Protein AF-A9LRZ0-F1 (afdb_monomer_lite)

pLDDT: mean 96.71, std 2.7, range [82.31, 98.75]

Sequence (91 aa):
ARLGRVTRKHDDIDLTFPGERRGELEAMVEMLGGRVTEELDYGFLAEIGDELLDCEPAWWADEAYEIAEAPQGSCPEAAEGVIAGRPVRCN

Radius of gyration: 13.7 Å; chains: 1; bounding box: 33×30×33 Å

Organism: Stenotrophomonas maltophilia (NCBI:txid40324)

InterPro domains:
  IPR019646 Aminoglycoside-2''-adenylyltransferase [PF10706] (1-90)

Foldseek 3Di:
DLVQDDDDDDQAAEEEDAPVCVVVVQVVCVVLVKHWDADDPFATWIDRPNHIYTYGYFYDPPPDTHRPPDPPPQWPPDQNYDDPNDGHTHD

Structure (mmCIF, N/CA/C/O backbone):
data_AF-A9LRZ0-F1
#
_entry.id   AF-A9LRZ0-F1
#
loop_
_atom_site.group_PDB
_atom_site.id
_atom_site.type_symbol
_atom_site.label_atom_id
_atom_site.label_alt_id
_atom_site.label_comp_id
_atom_site.label_asym_id
_atom_site.label_entity_id
_atom_site.label_seq_id
_atom_site.pdbx_PDB_ins_code
_atom_site.Cartn_x
_atom_site.Cartn_y
_atom_site.Cartn_z
_atom_site.occupancy
_atom_site.B_iso_or_equiv
_atom_site.auth_seq_id
_atom_site.auth_comp_id
_atom_site.auth_asym_id
_atom_site.auth_atom_id
_atom_site.pdbx_PDB_model_num
ATOM 1 N N . ALA A 1 1 ? -7.898 -9.642 3.595 1.00 82.31 1 ALA A N 1
ATOM 2 C CA . ALA A 1 1 ? -8.984 -9.355 2.626 1.00 82.31 1 ALA A CA 1
ATOM 3 C C . ALA A 1 1 ? -9.423 -10.563 1.779 1.00 82.31 1 ALA A C 1
ATOM 5 O O . ALA A 1 1 ? -10.626 -10.741 1.611 1.00 82.31 1 ALA A O 1
ATOM 6 N N . ARG A 1 2 ? -8.512 -11.424 1.285 1.00 90.69 2 ARG A N 1
ATOM 7 C CA . ARG A 1 2 ? -8.851 -12.606 0.450 1.00 90.69 2 ARG A CA 1
ATOM 8 C C . ARG A 1 2 ? -9.922 -13.546 1.032 1.00 90.69 2 ARG A C 1
ATOM 10 O O . ARG A 1 2 ? -10.762 -14.054 0.305 1.00 90.69 2 ARG A O 1
ATOM 17 N N . LEU A 1 3 ? -9.957 -13.731 2.356 1.00 90.25 3 LEU A N 1
ATOM 18 C CA . LEU A 1 3 ? -10.971 -14.571 3.018 1.00 90.25 3 LEU A CA 1
ATOM 19 C C . LEU A 1 3 ? -12.394 -13.976 3.018 1.00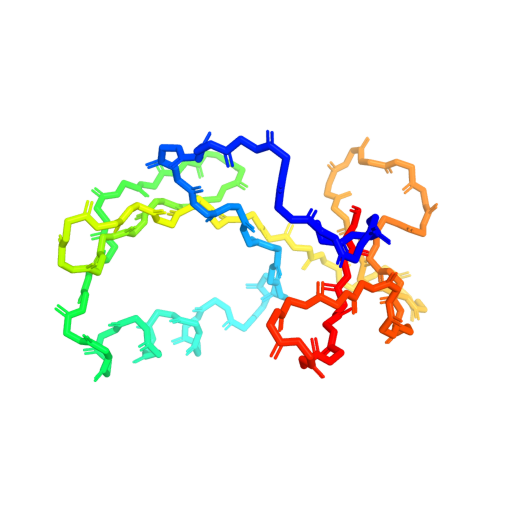 90.25 3 LEU A C 1
ATOM 21 O O . LEU A 1 3 ? -13.317 -14.634 3.495 1.00 90.25 3 LEU A O 1
ATOM 25 N N . GLY A 1 4 ? -12.579 -12.725 2.580 1.00 91.56 4 GLY A N 1
ATOM 26 C CA . GLY A 1 4 ? -13.884 -12.052 2.557 1.00 91.56 4 GLY A CA 1
ATOM 27 C C . GLY A 1 4 ? -14.493 -11.775 3.938 1.00 91.56 4 GLY A C 1
ATOM 28 O O . GLY A 1 4 ? -15.670 -11.439 4.040 1.00 91.56 4 GLY A O 1
ATOM 29 N N . ARG A 1 5 ? -13.712 -11.925 5.015 1.00 94.50 5 ARG A N 1
ATOM 30 C CA . ARG A 1 5 ? -14.116 -11.639 6.399 1.00 94.50 5 ARG A CA 1
ATOM 31 C C . ARG A 1 5 ? -12.946 -11.088 7.209 1.00 94.50 5 ARG A C 1
ATOM 33 O O . ARG A 1 5 ? -11.805 -11.496 6.995 1.00 94.50 5 ARG A O 1
ATOM 40 N N . VAL A 1 6 ? -13.244 -10.206 8.160 1.00 96.19 6 VAL A N 1
ATOM 41 C CA . VAL A 1 6 ? -12.278 -9.710 9.151 1.00 96.19 6 VAL A CA 1
ATOM 42 C C . VAL A 1 6 ? -12.157 -10.748 10.266 1.00 96.19 6 VAL A C 1
ATOM 44 O O . VAL A 1 6 ? -13.163 -11.145 10.849 1.00 96.19 6 VAL A O 1
ATOM 47 N N . THR A 1 7 ? -10.943 -11.232 10.529 1.00 96.81 7 THR A N 1
ATOM 48 C CA . THR A 1 7 ? -10.690 -12.310 11.505 1.00 96.81 7 THR A CA 1
ATOM 49 C C . THR A 1 7 ? -10.140 -11.810 12.837 1.00 96.81 7 THR A C 1
ATOM 51 O O . THR A 1 7 ? -10.244 -12.522 13.832 1.00 96.81 7 THR A O 1
ATOM 54 N N . ARG A 1 8 ? -9.558 -10.608 12.868 1.00 97.25 8 ARG A N 1
ATOM 55 C CA . ARG A 1 8 ? -8.979 -9.973 14.057 1.00 97.25 8 ARG A CA 1
ATOM 56 C C . ARG A 1 8 ? -8.899 -8.458 13.878 1.00 97.25 8 ARG A C 1
ATOM 58 O O . ARG A 1 8 ? -9.129 -7.956 12.780 1.00 97.25 8 ARG A O 1
ATOM 65 N N . LYS A 1 9 ? -8.539 -7.752 14.951 1.00 97.69 9 LYS A N 1
ATOM 66 C CA . LYS A 1 9 ? -8.056 -6.372 14.860 1.00 97.69 9 LYS A CA 1
ATOM 67 C C . LYS A 1 9 ? -6.639 -6.369 14.261 1.00 97.69 9 LYS A C 1
ATOM 69 O O . LYS A 1 9 ? -5.868 -7.304 14.504 1.00 97.69 9 LYS A O 1
ATOM 74 N N . HIS A 1 10 ? -6.344 -5.354 13.464 1.00 97.38 10 HIS A N 1
ATOM 75 C CA . HIS A 1 10 ? -5.019 -5.043 12.936 1.00 97.38 10 HIS A CA 1
ATOM 76 C C . HIS A 1 10 ? -4.583 -3.702 13.533 1.00 97.38 10 HIS A C 1
ATOM 78 O O . HIS A 1 10 ? -5.454 -2.880 13.833 1.00 97.38 10 HIS A O 1
ATOM 84 N N . ASP A 1 11 ? -3.288 -3.550 13.797 1.00 96.75 11 ASP A N 1
ATOM 85 C CA . ASP A 1 11 ? -2.734 -2.331 14.400 1.00 96.75 11 ASP A CA 1
ATOM 86 C C . ASP A 1 11 ? -2.391 -1.282 13.325 1.00 96.75 11 ASP A C 1
ATOM 88 O O . ASP A 1 11 ? -2.327 -0.093 13.621 1.00 96.75 11 ASP A O 1
ATOM 92 N N . ASP A 1 12 ? -2.255 -1.734 12.080 1.00 97.50 12 ASP A N 1
ATOM 93 C CA . ASP A 1 12 ? -1.885 -1.001 10.877 1.00 97.50 12 ASP A CA 1
ATOM 94 C C . ASP A 1 12 ? -2.628 -1.541 9.637 1.00 97.50 12 ASP A C 1
ATOM 96 O O . ASP A 1 12 ? -3.353 -2.549 9.678 1.00 97.50 12 ASP A O 1
ATOM 100 N N . ILE A 1 13 ? -2.480 -0.821 8.523 1.00 98.19 13 ILE A N 1
ATOM 101 C CA . ILE A 1 13 ? -2.965 -1.206 7.198 1.00 98.19 13 ILE A CA 1
ATOM 102 C C . ILE A 1 13 ? -1.776 -1.267 6.237 1.00 98.19 13 ILE A C 1
ATOM 104 O O . ILE A 1 13 ? -1.287 -0.231 5.788 1.00 98.19 13 ILE A O 1
ATOM 108 N N . ASP A 1 14 ? -1.381 -2.482 5.866 1.00 97.94 14 ASP A N 1
ATOM 109 C CA . ASP A 1 14 ? -0.380 -2.715 4.825 1.00 97.94 14 ASP A CA 1
ATOM 110 C C . ASP A 1 14 ? -0.960 -2.425 3.431 1.00 97.94 14 ASP A C 1
ATOM 112 O O . ASP A 1 14 ? -2.014 -2.955 3.046 1.00 97.94 14 ASP A O 1
ATOM 116 N N . LEU A 1 15 ? -0.268 -1.598 2.652 1.00 98.31 15 LEU A N 1
ATOM 117 C CA . LEU A 1 15 ? -0.622 -1.236 1.286 1.00 98.31 15 LEU A CA 1
ATOM 118 C C . LEU A 1 15 ? 0.580 -1.403 0.364 1.00 98.31 15 LEU A C 1
ATOM 120 O O . LEU A 1 15 ? 1.630 -0.806 0.566 1.00 98.31 15 LEU A O 1
ATOM 124 N N . THR A 1 16 ? 0.382 -2.121 -0.736 1.00 98.44 16 THR A N 1
ATOM 125 C CA . THR A 1 16 ? 1.346 -2.127 -1.837 1.00 98.44 16 THR A CA 1
ATOM 126 C C . THR A 1 16 ? 0.921 -1.140 -2.918 1.00 98.44 16 THR A C 1
ATOM 128 O O . THR A 1 16 ? -0.244 -1.127 -3.333 1.00 98.44 16 THR A O 1
ATOM 131 N N . PHE A 1 17 ? 1.853 -0.320 -3.401 1.00 98.50 17 PHE A N 1
ATOM 132 C CA . PHE A 1 17 ? 1.585 0.722 -4.396 1.00 98.50 17 PHE A CA 1
ATOM 133 C C . PHE A 1 17 ? 2.630 0.740 -5.525 1.00 98.50 17 PHE A C 1
ATOM 135 O O . PHE A 1 17 ? 3.753 0.304 -5.310 1.00 98.50 17 PHE A O 1
ATOM 142 N N . PRO A 1 18 ? 2.313 1.253 -6.729 1.00 98.44 18 PRO A N 1
ATOM 143 C CA . PRO A 1 18 ? 3.310 1.432 -7.788 1.00 98.44 18 PRO A CA 1
ATOM 144 C C . PRO A 1 18 ? 4.401 2.432 -7.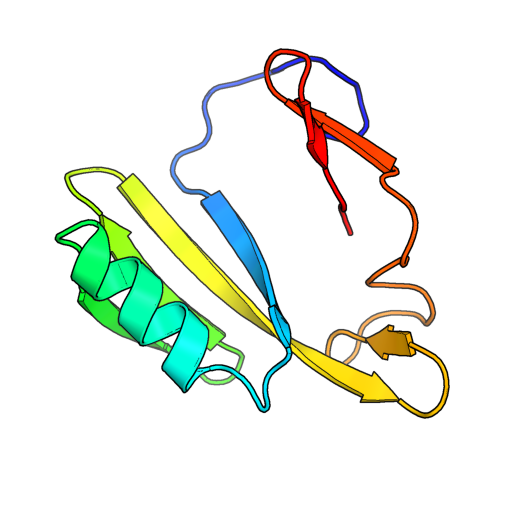379 1.00 98.44 18 PRO A C 1
ATOM 146 O O . PRO A 1 18 ? 4.104 3.611 -7.159 1.00 98.44 18 PRO A O 1
ATOM 149 N N . GLY A 1 19 ? 5.652 1.980 -7.276 1.00 98.19 19 GLY A N 1
ATOM 150 C CA . GLY A 1 19 ? 6.766 2.765 -6.733 1.00 98.19 19 GLY A CA 1
ATOM 151 C C . GLY A 1 19 ? 6.999 4.086 -7.470 1.00 98.19 19 GLY A C 1
ATOM 152 O O . GLY A 1 19 ? 7.232 5.124 -6.849 1.00 98.19 19 GLY A O 1
ATOM 153 N N . GLU A 1 20 ? 6.833 4.097 -8.792 1.00 98.38 20 GLU A N 1
ATOM 154 C CA . GLU A 1 20 ? 6.964 5.295 -9.624 1.00 98.38 20 GLU A CA 1
ATOM 155 C C . GLU A 1 20 ? 5.840 6.325 -9.418 1.00 98.38 20 GLU A C 1
ATOM 157 O O . GLU A 1 20 ? 5.979 7.480 -9.822 1.00 98.38 20 GLU A O 1
ATOM 162 N N . ARG A 1 21 ? 4.742 5.935 -8.758 1.00 98.50 21 ARG A N 1
ATOM 163 C CA . ARG A 1 21 ? 3.582 6.790 -8.447 1.00 98.50 21 ARG A CA 1
ATOM 164 C C . ARG A 1 21 ? 3.496 7.161 -6.971 1.00 98.50 21 ARG A C 1
ATOM 166 O O . ARG A 1 21 ? 2.448 7.615 -6.513 1.00 98.50 21 ARG A O 1
ATOM 173 N N . ARG A 1 22 ? 4.597 7.025 -6.230 1.00 98.44 22 ARG A N 1
ATOM 174 C CA . ARG A 1 22 ? 4.690 7.385 -4.810 1.00 98.44 22 ARG A CA 1
ATOM 175 C C . ARG A 1 22 ? 4.080 8.755 -4.490 1.00 98.44 22 ARG A C 1
ATOM 177 O O . ARG A 1 22 ? 3.233 8.849 -3.610 1.00 98.44 22 ARG A O 1
ATOM 184 N N . GLY A 1 23 ? 4.437 9.792 -5.250 1.00 98.44 23 GLY A N 1
ATOM 185 C CA . GLY A 1 23 ? 3.927 11.149 -5.018 1.00 98.44 23 GLY A CA 1
ATOM 186 C C . GLY A 1 23 ? 2.403 11.278 -5.157 1.00 98.44 23 GLY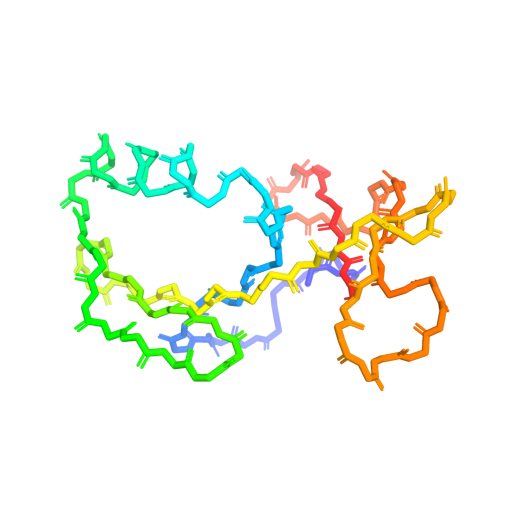 A C 1
ATOM 187 O O . GLY A 1 23 ? 1.796 12.129 -4.516 1.00 98.44 23 GLY A O 1
ATOM 188 N N . GLU A 1 24 ? 1.755 10.417 -5.949 1.00 98.75 24 GLU A N 1
ATOM 189 C CA . GLU A 1 24 ? 0.291 10.390 -6.032 1.00 98.75 24 GLU A CA 1
ATOM 190 C C . GLU A 1 24 ? -0.337 9.782 -4.775 1.00 98.75 24 GLU A C 1
ATOM 192 O O . GLU A 1 24 ? -1.376 10.260 -4.324 1.00 98.75 24 GLU A O 1
ATOM 197 N N . LEU A 1 25 ? 0.288 8.749 -4.199 1.00 98.62 25 LEU A N 1
ATOM 198 C CA . LEU A 1 25 ? -0.164 8.156 -2.942 1.00 98.62 25 LEU A CA 1
ATOM 199 C C . LEU A 1 25 ? 0.037 9.127 -1.772 1.00 98.62 25 LEU A C 1
ATOM 201 O O . LEU A 1 25 ? -0.886 9.313 -0.984 1.00 98.62 25 LEU A O 1
ATOM 205 N N . GLU A 1 26 ? 1.187 9.800 -1.698 1.00 98.69 26 GLU A N 1
ATOM 206 C CA . GLU A 1 26 ? 1.446 10.848 -0.700 1.00 98.69 26 GLU A CA 1
ATOM 207 C C . GLU A 1 26 ? 0.402 11.970 -0.785 1.00 98.69 26 GLU A C 1
ATOM 209 O O . GLU A 1 26 ? -0.187 12.342 0.228 1.00 98.69 26 GLU A O 1
ATOM 214 N N . ALA A 1 27 ? 0.072 12.433 -1.995 1.00 98.62 27 ALA A N 1
ATOM 215 C CA . ALA A 1 27 ? -0.988 13.420 -2.186 1.00 98.62 27 ALA A CA 1
ATOM 216 C C . ALA A 1 27 ? -2.361 12.914 -1.699 1.00 98.62 27 ALA A C 1
ATOM 218 O O . ALA A 1 27 ? -3.132 13.683 -1.127 1.00 98.62 27 ALA A O 1
ATOM 219 N N . MET A 1 28 ? -2.687 11.626 -1.879 1.00 98.62 28 MET A N 1
ATOM 220 C CA . MET A 1 28 ? -3.919 11.045 -1.324 1.00 98.62 28 MET A CA 1
ATOM 221 C C . MET A 1 28 ? -3.901 11.007 0.208 1.00 98.62 28 MET A C 1
ATOM 223 O O . MET A 1 28 ? -4.923 11.307 0.826 1.00 98.62 28 MET A O 1
ATOM 227 N N . VAL A 1 29 ? -2.761 10.670 0.818 1.00 98.62 29 VAL A N 1
ATOM 228 C CA . VAL A 1 29 ? -2.577 10.710 2.277 1.00 98.62 29 VAL A CA 1
ATOM 229 C C . VAL A 1 29 ? -2.805 12.131 2.799 1.00 98.62 29 VAL A C 1
ATOM 231 O O . VAL A 1 29 ? -3.612 12.321 3.711 1.00 98.62 29 VAL A O 1
ATOM 234 N N . GLU A 1 30 ? -2.185 13.140 2.183 1.00 98.44 30 GLU A N 1
ATOM 235 C CA . GLU A 1 30 ? -2.377 14.552 2.540 1.00 98.44 30 GLU A CA 1
ATOM 236 C C . GLU A 1 30 ? -3.836 14.999 2.371 1.00 98.44 30 GLU A C 1
ATOM 238 O O . GLU A 1 30 ? -4.399 15.656 3.249 1.00 98.44 30 GLU A O 1
ATOM 243 N N . MET A 1 31 ? -4.488 14.610 1.270 1.00 98.44 31 MET A N 1
ATOM 244 C CA . MET A 1 31 ? -5.903 14.913 1.020 1.00 98.44 31 MET A CA 1
ATOM 245 C C . MET A 1 31 ? -6.837 14.327 2.085 1.00 98.44 31 MET A C 1
ATOM 247 O O . MET A 1 31 ? -7.891 14.904 2.361 1.00 98.44 31 MET A O 1
ATOM 251 N N . LEU A 1 32 ? -6.466 13.194 2.681 1.00 98.44 32 LEU A N 1
ATOM 252 C CA . LEU A 1 32 ? -7.191 12.563 3.784 1.00 98.44 32 LEU A CA 1
ATOM 253 C C . LEU A 1 32 ? -6.839 13.169 5.155 1.00 98.44 32 LEU A C 1
ATOM 255 O O . LEU A 1 32 ? -7.383 12.735 6.169 1.00 98.44 32 LEU A O 1
ATOM 259 N N . GLY A 1 33 ? -5.978 14.192 5.194 1.00 98.44 33 GLY A N 1
ATOM 260 C CA . GLY A 1 33 ? -5.533 14.860 6.417 1.00 98.44 33 GLY A CA 1
ATOM 261 C C . GLY A 1 33 ? -4.416 14.122 7.153 1.00 98.44 33 GLY A C 1
ATOM 262 O O . GLY A 1 33 ? -4.174 14.407 8.325 1.00 98.44 33 GLY A O 1
ATOM 263 N N . GLY A 1 34 ? -3.769 13.166 6.487 1.00 98.31 34 GLY A N 1
ATOM 264 C CA . GLY A 1 34 ? -2.622 12.442 7.007 1.00 98.31 34 GLY A CA 1
ATOM 265 C C . GLY A 1 34 ? -1.283 13.070 6.648 1.00 98.31 34 GLY A C 1
ATOM 266 O O . GLY A 1 34 ? -1.202 14.159 6.078 1.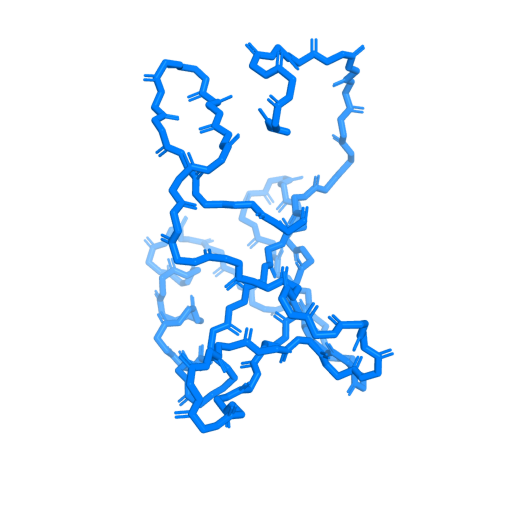00 98.31 34 GLY A O 1
ATOM 267 N N . ARG A 1 35 ? -0.215 12.349 6.983 1.00 98.50 35 ARG A N 1
ATOM 268 C CA . ARG A 1 35 ? 1.171 12.698 6.648 1.00 98.50 35 ARG A CA 1
ATOM 269 C C . ARG A 1 35 ? 2.043 11.447 6.603 1.00 98.50 35 ARG A C 1
ATOM 271 O O . ARG A 1 35 ? 1.789 10.501 7.344 1.00 98.50 35 ARG A O 1
ATOM 278 N N . VAL A 1 36 ? 3.104 11.486 5.807 1.00 98.38 36 VAL A N 1
ATOM 279 C CA . VAL A 1 36 ? 4.211 10.525 5.914 1.00 98.38 36 VAL A CA 1
ATOM 280 C C . VAL A 1 36 ? 4.992 10.820 7.196 1.00 98.38 36 VAL A C 1
ATOM 282 O O . VAL A 1 36 ? 5.260 11.985 7.506 1.00 98.38 36 VAL A O 1
ATOM 285 N N . THR A 1 37 ? 5.310 9.784 7.966 1.00 97.75 37 THR A N 1
ATOM 286 C CA . THR A 1 37 ? 5.971 9.900 9.274 1.00 97.75 37 THR A CA 1
ATOM 287 C C . THR A 1 37 ? 7.368 9.305 9.297 1.00 97.75 37 THR A C 1
ATOM 289 O O . THR A 1 37 ? 8.230 9.848 9.989 1.00 97.75 37 THR A O 1
ATOM 292 N N . GLU A 1 38 ? 7.612 8.241 8.535 1.00 97.94 38 GLU A N 1
ATOM 293 C CA . GLU A 1 38 ? 8.896 7.544 8.510 1.00 97.94 38 GLU A CA 1
ATOM 294 C C . GLU A 1 38 ? 9.218 7.024 7.107 1.00 97.94 38 GLU A C 1
ATOM 296 O O . GLU A 1 38 ? 8.339 6.541 6.398 1.00 97.94 38 GLU A O 1
ATOM 301 N N . GLU A 1 39 ? 10.492 7.115 6.725 1.00 97.69 39 GLU A N 1
ATOM 302 C CA . GLU A 1 39 ? 11.028 6.507 5.506 1.00 97.69 39 GLU A CA 1
ATOM 303 C C . GLU A 1 39 ? 11.802 5.245 5.845 1.00 97.69 39 GLU A C 1
ATOM 305 O O . GLU A 1 39 ? 12.637 5.252 6.752 1.00 97.69 39 GLU A O 1
ATOM 310 N N . LEU A 1 40 ? 11.566 4.193 5.069 1.00 95.75 40 LEU A N 1
ATOM 311 C CA . LEU A 1 40 ? 12.195 2.891 5.225 1.00 95.75 40 LEU A CA 1
ATOM 312 C C . LEU A 1 40 ? 12.929 2.514 3.935 1.00 95.75 40 LEU A C 1
ATOM 314 O O . LEU A 1 40 ? 12.623 3.005 2.849 1.00 95.75 40 LEU A O 1
ATOM 318 N N . ASP A 1 41 ? 13.877 1.582 4.032 1.00 93.62 41 ASP A N 1
ATOM 319 C CA . ASP A 1 41 ? 14.598 1.083 2.851 1.00 93.62 41 ASP A CA 1
ATOM 320 C C . ASP A 1 41 ? 13.661 0.386 1.844 1.00 93.62 41 ASP A C 1
ATOM 322 O O . ASP A 1 41 ? 13.942 0.347 0.646 1.00 93.62 41 ASP A O 1
ATOM 326 N N . TYR A 1 42 ? 12.539 -0.150 2.330 1.00 92.38 42 TYR A N 1
ATOM 327 C CA . TYR A 1 42 ? 11.552 -0.908 1.562 1.00 92.38 42 TYR A CA 1
ATOM 328 C C . TYR A 1 42 ? 10.198 -0.197 1.441 1.00 92.38 42 TYR A C 1
ATOM 330 O O . TYR A 1 42 ? 9.237 -0.814 1.004 1.00 92.38 42 TYR A O 1
ATOM 338 N N . GLY A 1 43 ? 10.076 1.080 1.814 1.00 97.31 43 GLY A N 1
ATOM 339 C CA . GLY A 1 43 ? 8.770 1.738 1.822 1.00 97.31 43 GLY A CA 1
ATOM 340 C C . GLY A 1 43 ? 8.709 2.995 2.669 1.00 97.31 43 GLY A C 1
ATOM 341 O O . GLY A 1 43 ? 9.722 3.643 2.917 1.00 97.31 43 GLY A O 1
ATOM 342 N N . PHE A 1 44 ? 7.506 3.350 3.100 1.00 98.56 44 PHE A N 1
ATOM 343 C CA . PHE A 1 44 ? 7.293 4.455 4.026 1.00 98.56 44 PHE A CA 1
ATOM 344 C C . PHE A 1 44 ? 6.092 4.185 4.929 1.00 98.56 44 PHE A C 1
ATOM 346 O O . PHE A 1 44 ? 5.152 3.490 4.543 1.00 98.56 44 PHE A O 1
ATOM 353 N N . LEU A 1 45 ? 6.105 4.794 6.111 1.00 98.69 45 LEU A N 1
ATOM 354 C CA . LEU A 1 45 ? 4.967 4.805 7.019 1.00 98.69 45 LEU A CA 1
ATOM 355 C C . LEU A 1 45 ? 4.235 6.141 6.928 1.00 98.69 45 LEU A C 1
ATOM 357 O O . LEU A 1 45 ? 4.853 7.207 6.837 1.00 98.69 45 LEU A O 1
ATOM 361 N N . ALA A 1 46 ? 2.910 6.095 6.980 1.00 98.75 46 ALA A N 1
ATOM 362 C CA . ALA A 1 46 ? 2.067 7.281 7.035 1.00 98.75 46 ALA A CA 1
ATOM 363 C C . ALA A 1 46 ? 0.973 7.144 8.093 1.00 98.75 46 ALA A C 1
ATOM 365 O O . ALA A 1 46 ? 0.458 6.063 8.338 1.00 98.75 46 ALA A O 1
ATOM 366 N N . GLU A 1 47 ? 0.577 8.261 8.692 1.00 98.56 47 GLU A N 1
ATOM 367 C CA . GLU A 1 47 ? -0.514 8.322 9.666 1.00 98.56 47 GLU A CA 1
ATOM 368 C C . GLU A 1 47 ? -1.706 9.072 9.069 1.00 98.56 47 GLU A C 1
ATOM 370 O O . GLU A 1 47 ? -1.539 10.163 8.514 1.00 98.56 47 GLU A O 1
ATOM 375 N N . ILE A 1 48 ? -2.915 8.527 9.229 1.00 98.38 48 ILE A N 1
ATOM 376 C CA . ILE A 1 48 ? -4.182 9.220 8.959 1.00 98.38 48 ILE A CA 1
ATOM 377 C C . ILE A 1 48 ? -5.052 9.128 10.216 1.00 98.38 48 ILE A C 1
ATOM 379 O O . ILE A 1 48 ? -5.659 8.097 10.502 1.00 98.38 48 ILE A O 1
ATOM 383 N N . GLY A 1 49 ? -5.139 10.224 10.974 1.00 97.19 49 GLY A N 1
ATOM 384 C CA . GLY A 1 49 ? -5.763 10.194 12.298 1.00 97.19 49 GLY A CA 1
ATOM 385 C C . GLY A 1 49 ? -4.951 9.321 13.258 1.00 97.19 49 GLY A C 1
ATOM 386 O O . GLY A 1 49 ? -3.763 9.569 13.430 1.00 97.19 49 GLY A O 1
ATOM 387 N N . ASP A 1 50 ? -5.595 8.316 13.854 1.00 97.19 50 ASP A N 1
ATOM 388 C CA . ASP A 1 50 ? -4.957 7.348 14.762 1.00 97.19 50 ASP A CA 1
ATOM 389 C C . ASP A 1 50 ? -4.542 6.041 14.049 1.00 97.19 50 ASP A C 1
ATOM 391 O O . ASP A 1 50 ? -4.085 5.104 14.702 1.00 97.19 50 ASP A O 1
ATOM 395 N N . GLU A 1 51 ? -4.736 5.950 12.727 1.00 98.25 51 GLU A N 1
ATOM 396 C CA . GLU A 1 51 ? -4.457 4.745 11.939 1.00 98.25 51 GLU A CA 1
ATOM 397 C C . GLU A 1 51 ? -3.112 4.866 11.206 1.00 98.25 51 GLU A C 1
ATOM 399 O O . GLU A 1 51 ? -2.822 5.896 10.584 1.00 98.25 51 GLU A O 1
ATOM 404 N N . LEU A 1 52 ? -2.320 3.791 11.250 1.00 98.56 52 LEU A N 1
ATOM 405 C CA . LEU A 1 52 ? -1.029 3.674 10.573 1.00 98.56 52 LEU A CA 1
ATOM 406 C C . LEU A 1 52 ? -1.186 2.966 9.220 1.00 98.56 52 LEU A C 1
ATOM 408 O O . LEU A 1 52 ? -1.860 1.941 9.115 1.00 98.56 52 LEU A O 1
ATOM 412 N N . LEU A 1 53 ? -0.536 3.506 8.196 1.00 98.69 53 LEU A N 1
ATOM 413 C CA . LEU A 1 53 ? -0.364 2.895 6.885 1.00 98.69 53 LEU A CA 1
ATOM 414 C C . LEU A 1 53 ? 1.090 2.455 6.730 1.00 98.69 53 LEU A C 1
ATOM 416 O O . LEU A 1 53 ? 1.984 3.300 6.820 1.00 98.69 53 LEU A O 1
ATOM 420 N N . ASP A 1 54 ? 1.305 1.175 6.445 1.00 98.44 54 ASP A N 1
ATOM 421 C CA . ASP A 1 54 ? 2.606 0.640 6.037 1.00 98.44 54 ASP A CA 1
ATOM 422 C C . ASP A 1 54 ? 2.606 0.477 4.512 1.00 98.44 54 ASP A C 1
ATOM 424 O O . ASP A 1 54 ? 1.826 -0.303 3.961 1.00 98.44 54 ASP A O 1
ATOM 428 N N . CYS A 1 55 ? 3.381 1.305 3.809 1.00 98.50 55 CYS A N 1
ATOM 429 C CA . CYS A 1 55 ? 3.332 1.408 2.354 1.00 98.50 55 CYS A CA 1
ATOM 430 C C . CYS A 1 55 ? 4.597 0.825 1.709 1.00 98.50 55 CYS A C 1
ATOM 432 O O . CYS A 1 55 ? 5.664 1.438 1.764 1.00 98.50 55 CYS A O 1
ATOM 434 N N . GLU A 1 56 ? 4.452 -0.283 0.978 1.00 98.31 56 GLU A N 1
ATOM 435 C CA . GLU A 1 56 ? 5.534 -0.953 0.240 1.00 98.31 56 GLU A CA 1
ATOM 436 C C . GLU A 1 56 ? 5.417 -0.709 -1.284 1.00 98.31 56 GLU A C 1
ATOM 438 O O . GLU A 1 56 ? 4.332 -0.867 -1.860 1.00 98.31 56 GLU A O 1
ATOM 443 N N . PRO A 1 57 ? 6.498 -0.330 -1.993 1.00 98.31 57 PRO A N 1
ATOM 444 C CA . PRO A 1 57 ? 6.464 -0.141 -3.430 1.00 98.31 57 PRO A CA 1
ATOM 445 C C . PRO A 1 57 ? 6.559 -1.483 -4.168 1.00 98.31 57 PRO A C 1
ATOM 447 O O . PRO A 1 57 ? 7.457 -2.290 -3.936 1.00 98.31 57 PRO A O 1
ATOM 450 N N . ALA A 1 58 ? 5.688 -1.671 -5.152 1.00 98.38 58 ALA A N 1
ATOM 451 C CA . ALA A 1 58 ? 5.858 -2.646 -6.217 1.00 98.38 58 ALA A CA 1
ATOM 452 C C . ALA A 1 58 ? 6.352 -1.953 -7.490 1.00 98.38 58 ALA A C 1
ATOM 454 O O . ALA A 1 58 ? 5.968 -0.820 -7.793 1.00 98.38 58 ALA A O 1
ATOM 455 N N . TRP A 1 59 ? 7.173 -2.650 -8.265 1.00 97.94 59 TRP A N 1
ATOM 456 C CA . TRP A 1 59 ? 7.796 -2.132 -9.479 1.00 97.94 59 TRP A CA 1
ATOM 457 C C . TRP A 1 59 ? 7.303 -2.892 -10.700 1.00 97.94 59 TRP A C 1
ATOM 459 O O . TRP A 1 59 ? 7.097 -4.102 -10.649 1.00 97.94 59 TRP A O 1
ATOM 469 N N . TRP A 1 60 ? 7.109 -2.178 -11.808 1.00 97.44 60 TRP A N 1
ATOM 470 C CA . TRP A 1 60 ? 6.709 -2.802 -13.064 1.00 97.44 60 TRP A CA 1
ATOM 471 C C . TRP A 1 60 ? 7.828 -3.706 -13.600 1.00 97.44 60 TRP A C 1
ATOM 473 O O .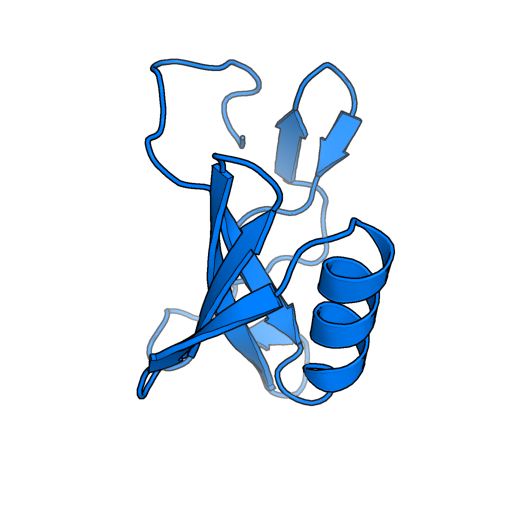 TRP A 1 60 ? 8.891 -3.219 -13.990 1.00 97.44 60 TRP A O 1
ATOM 483 N N . ALA A 1 61 ? 7.577 -5.014 -13.634 1.00 94.50 61 ALA A N 1
ATOM 484 C CA . ALA A 1 61 ? 8.483 -6.046 -14.128 1.00 94.50 61 ALA A CA 1
ATOM 485 C C . ALA A 1 61 ? 7.912 -6.662 -15.417 1.00 94.50 61 ALA A C 1
ATOM 487 O O . ALA A 1 61 ? 7.420 -7.789 -15.433 1.00 94.50 61 ALA A O 1
ATOM 488 N N . ASP A 1 62 ? 7.956 -5.874 -16.494 1.00 89.88 62 ASP A N 1
ATOM 489 C CA . ASP A 1 62 ? 7.474 -6.173 -17.853 1.00 89.88 62 ASP A CA 1
ATOM 490 C C . ASP A 1 62 ? 5.954 -6.354 -18.005 1.00 89.88 62 ASP A C 1
ATOM 492 O O . ASP A 1 62 ? 5.334 -5.621 -18.780 1.00 89.88 62 ASP A O 1
ATOM 496 N N . GLU A 1 63 ? 5.351 -7.298 -17.284 1.00 92.06 63 GLU A N 1
ATOM 497 C CA . GLU A 1 63 ? 3.946 -7.702 -17.458 1.00 92.06 63 GLU A CA 1
ATOM 498 C C . GLU A 1 63 ? 3.064 -7.424 -16.233 1.00 92.06 63 GLU A C 1
ATOM 500 O O . GLU A 1 63 ? 1.842 -7.335 -16.365 1.00 92.06 63 GLU A O 1
ATOM 505 N N . ALA A 1 64 ? 3.661 -7.275 -15.049 1.00 96.19 64 ALA A N 1
ATOM 506 C CA . ALA A 1 64 ? 2.947 -7.033 -13.801 1.00 96.19 64 ALA A CA 1
ATOM 507 C C . ALA A 1 64 ? 3.768 -6.163 -12.844 1.00 96.19 64 ALA A C 1
ATOM 509 O O . ALA A 1 64 ? 4.982 -6.013 -12.988 1.00 96.19 64 ALA A O 1
ATOM 510 N N . TYR A 1 65 ? 3.091 -5.596 -11.846 1.00 98.19 65 TYR A N 1
ATOM 511 C CA . TYR A 1 65 ? 3.772 -5.033 -10.685 1.00 98.19 65 TYR A CA 1
ATOM 512 C C . TYR A 1 65 ? 4.226 -6.169 -9.772 1.00 98.19 65 TYR A C 1
ATOM 514 O O . TYR A 1 65 ? 3.453 -7.084 -9.494 1.00 98.19 65 TYR A O 1
ATOM 522 N N . GLU A 1 66 ? 5.462 -6.088 -9.296 1.00 98.00 66 GLU A N 1
ATOM 523 C CA . GLU A 1 66 ? 6.061 -7.086 -8.414 1.00 98.00 66 GLU A CA 1
ATOM 524 C C . GLU A 1 66 ? 6.729 -6.396 -7.222 1.00 98.00 66 GLU A C 1
ATOM 526 O O . GLU A 1 66 ? 7.344 -5.334 -7.358 1.00 98.00 66 GLU A O 1
ATOM 531 N N . ILE A 1 67 ? 6.608 -7.000 -6.045 1.00 97.19 67 ILE A N 1
ATOM 532 C CA . ILE A 1 67 ? 7.311 -6.566 -4.837 1.00 97.19 67 ILE A CA 1
ATOM 533 C C . ILE A 1 67 ? 8.760 -7.035 -4.934 1.00 97.19 67 ILE A C 1
ATOM 535 O O . ILE A 1 67 ? 9.041 -8.146 -5.394 1.00 97.19 67 ILE A O 1
ATOM 539 N N . ALA A 1 68 ? 9.690 -6.181 -4.512 1.00 93.44 68 ALA A N 1
ATOM 540 C CA . ALA A 1 68 ? 11.104 -6.524 -4.510 1.00 93.44 68 ALA A CA 1
ATOM 541 C C . ALA A 1 68 ? 11.344 -7.810 -3.699 1.00 93.44 68 ALA A C 1
ATOM 543 O O . ALA A 1 68 ? 10.839 -7.963 -2.594 1.00 93.44 68 ALA A O 1
ATOM 544 N N . GLU A 1 69 ? 12.111 -8.746 -4.264 1.00 92.75 69 GLU A N 1
ATOM 545 C CA . GLU A 1 69 ? 12.463 -10.033 -3.635 1.00 92.75 69 GLU A CA 1
ATOM 546 C C . GLU A 1 69 ? 11.291 -11.012 -3.393 1.00 92.75 69 GLU A C 1
ATOM 548 O O . GLU A 1 69 ? 11.517 -12.137 -2.934 1.00 92.75 69 GLU A O 1
ATOM 553 N N . ALA A 1 70 ? 10.057 -10.653 -3.765 1.00 94.38 70 ALA A N 1
ATOM 554 C CA . ALA A 1 70 ? 8.907 -11.548 -3.703 1.00 94.38 70 ALA A CA 1
ATOM 555 C C . ALA A 1 70 ? 8.857 -12.516 -4.907 1.00 94.38 70 ALA A C 1
ATOM 557 O O . ALA A 1 70 ? 9.406 -12.231 -5.977 1.00 94.38 70 ALA A O 1
ATOM 558 N N . PRO A 1 71 ? 8.193 -13.683 -4.774 1.00 94.31 71 PRO A N 1
ATOM 559 C CA . PRO A 1 71 ? 7.892 -14.539 -5.918 1.00 94.31 71 PRO A CA 1
ATOM 560 C C . PRO A 1 71 ? 7.031 -13.817 -6.964 1.00 94.31 71 PRO A C 1
ATOM 562 O O . PRO A 1 71 ? 6.155 -13.038 -6.600 1.00 94.31 71 PRO A O 1
ATOM 565 N N . GLN A 1 72 ? 7.231 -14.152 -8.243 1.00 94.00 72 GLN A N 1
ATOM 566 C CA . GLN A 1 72 ? 6.443 -13.614 -9.358 1.00 94.00 72 GLN A CA 1
ATOM 567 C C . GLN A 1 72 ? 4.934 -13.817 -9.150 1.00 94.00 72 GLN A C 1
ATOM 569 O O . GLN A 1 72 ? 4.495 -14.884 -8.705 1.00 94.00 72 GLN A O 1
ATOM 574 N N . GLY A 1 73 ? 4.147 -12.821 -9.553 1.00 94.94 73 GLY A N 1
ATOM 575 C CA . GLY A 1 73 ? 2.709 -12.765 -9.338 1.00 94.94 73 GLY A CA 1
ATOM 576 C C . GLY A 1 73 ? 2.344 -12.206 -7.967 1.00 94.94 73 GLY A C 1
ATOM 577 O O . GLY A 1 73 ? 1.254 -12.500 -7.473 1.00 94.94 73 GLY A O 1
ATOM 578 N N . SER A 1 74 ? 3.228 -11.420 -7.341 1.00 95.88 74 SER A N 1
ATOM 579 C CA . SER A 1 74 ? 2.983 -10.867 -6.011 1.00 95.88 74 SER A CA 1
ATOM 580 C C . SER A 1 74 ? 1.826 -9.870 -6.017 1.00 95.88 74 SER A C 1
ATOM 582 O O . SER A 1 74 ? 1.095 -9.793 -5.037 1.00 95.88 74 SER A O 1
ATOM 584 N N . CYS A 1 75 ? 1.620 -9.115 -7.104 1.00 97.44 75 CYS A N 1
ATOM 585 C CA . CYS A 1 75 ? 0.539 -8.127 -7.203 1.00 97.44 75 CYS A CA 1
ATOM 586 C C . CYS A 1 75 ? -0.399 -8.423 -8.387 1.00 97.44 75 CYS A C 1
ATOM 588 O O . CYS A 1 75 ? -0.299 -7.785 -9.439 1.00 97.44 75 CYS A O 1
ATOM 590 N N . PRO A 1 76 ? -1.346 -9.366 -8.234 1.00 96.31 76 PRO A N 1
ATOM 591 C CA . PRO A 1 76 ? -2.268 -9.729 -9.304 1.00 96.31 76 PRO A CA 1
ATOM 592 C C . PRO A 1 76 ? -3.167 -8.552 -9.714 1.00 96.31 76 PRO A C 1
ATOM 594 O O . PRO A 1 76 ? -3.652 -7.775 -8.887 1.00 96.31 76 PRO A O 1
ATOM 597 N N . GLU A 1 77 ? -3.447 -8.442 -1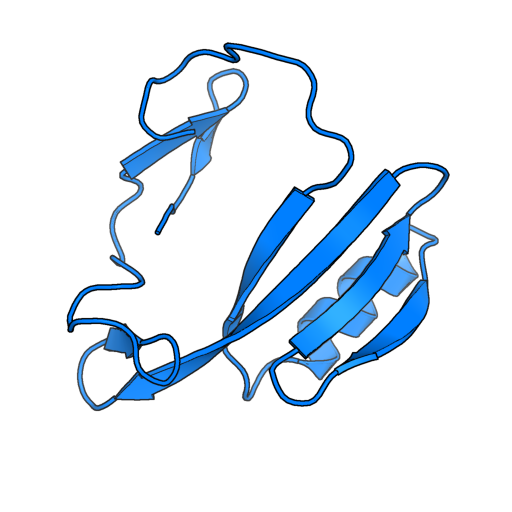1.017 1.00 95.81 77 GLU A N 1
ATOM 598 C CA . GLU A 1 77 ? -4.340 -7.403 -11.552 1.00 95.81 77 GLU A CA 1
ATOM 599 C C . GLU A 1 77 ? -5.803 -7.618 -11.122 1.00 95.81 77 GLU A C 1
ATOM 601 O O . GLU A 1 77 ? -6.568 -6.664 -10.960 1.00 95.81 77 GLU A O 1
ATOM 606 N N . ALA A 1 78 ? -6.206 -8.871 -10.901 1.00 96.88 78 ALA A N 1
ATOM 607 C CA . ALA A 1 78 ? -7.563 -9.216 -10.504 1.00 96.88 78 ALA A CA 1
ATOM 608 C C . ALA A 1 78 ? -7.870 -8.811 -9.050 1.00 96.88 78 ALA A C 1
ATOM 610 O O . ALA A 1 78 ? -7.027 -8.867 -8.157 1.00 96.88 78 ALA A O 1
ATOM 611 N N . ALA A 1 79 ? -9.126 -8.444 -8.783 1.00 97.31 79 ALA A N 1
ATOM 612 C CA . ALA A 1 79 ? -9.602 -8.245 -7.417 1.00 97.31 79 ALA A CA 1
ATOM 613 C C . ALA A 1 79 ? -9.802 -9.604 -6.723 1.00 97.31 79 ALA A C 1
ATOM 615 O O . ALA A 1 79 ? -10.821 -10.265 -6.920 1.00 97.31 79 ALA A O 1
ATOM 616 N N . GLU A 1 80 ? -8.828 -10.020 -5.917 1.00 97.38 80 GLU A N 1
ATOM 617 C CA . GLU A 1 80 ? -8.843 -11.313 -5.219 1.00 97.38 80 GLU A CA 1
ATOM 618 C C . GLU A 1 80 ? -9.485 -11.269 -3.823 1.00 97.38 80 GLU A C 1
ATOM 620 O O . GLU A 1 80 ? -9.681 -12.308 -3.190 1.00 97.38 80 GLU A O 1
ATOM 625 N N . GLY A 1 81 ? -9.796 -10.078 -3.304 1.00 96.94 81 GLY A N 1
ATOM 626 C CA . GLY A 1 81 ? -10.342 -9.895 -1.963 1.00 96.94 81 GLY A CA 1
ATOM 627 C C . GLY A 1 81 ? -11.599 -9.040 -1.918 1.00 96.94 81 GLY A C 1
ATOM 628 O O . GLY A 1 81 ? -11.973 -8.366 -2.877 1.00 96.94 81 GLY A O 1
ATOM 629 N N . VAL A 1 82 ? -12.251 -9.050 -0.753 1.00 97.62 82 VAL A N 1
ATOM 630 C CA . VAL A 1 82 ? -13.410 -8.199 -0.464 1.00 97.62 82 VAL A CA 1
ATOM 631 C C . VAL A 1 82 ? -13.278 -7.621 0.942 1.00 97.62 82 VAL A C 1
ATOM 633 O O . VAL A 1 82 ? -13.034 -8.354 1.902 1.00 97.62 82 VAL A O 1
ATOM 636 N N . ILE A 1 83 ? -13.478 -6.309 1.074 1.00 97.38 83 ILE A N 1
ATOM 637 C CA . ILE A 1 83 ? -13.561 -5.601 2.359 1.00 97.38 83 ILE A CA 1
ATOM 638 C C . ILE A 1 83 ? -14.900 -4.866 2.398 1.00 97.38 83 ILE A C 1
ATOM 640 O O . ILE A 1 83 ? -15.190 -4.069 1.512 1.00 97.38 83 ILE A O 1
ATOM 644 N N . ALA A 1 84 ? -15.736 -5.151 3.402 1.00 96.44 84 ALA A N 1
ATOM 645 C CA . ALA A 1 84 ? -17.055 -4.523 3.574 1.00 96.44 84 ALA A CA 1
ATOM 646 C C . ALA A 1 84 ? -17.934 -4.532 2.297 1.00 96.44 84 ALA A C 1
ATOM 648 O O . ALA A 1 84 ? -18.623 -3.565 1.987 1.00 96.44 84 ALA A O 1
ATOM 649 N N . GLY A 1 85 ? -17.887 -5.626 1.528 1.00 95.56 85 GLY A N 1
ATOM 650 C CA . GLY A 1 85 ? -18.629 -5.775 0.269 1.00 95.56 85 GLY A CA 1
ATOM 651 C C . GLY A 1 85 ? -17.985 -5.109 -0.954 1.00 95.56 85 GLY A C 1
ATOM 652 O O . GLY A 1 85 ? -18.477 -5.294 -2.063 1.00 95.56 85 GLY A O 1
ATOM 653 N N . ARG A 1 86 ? -16.871 -4.386 -0.790 1.00 97.69 86 ARG A N 1
ATOM 654 C CA . ARG A 1 86 ? -16.105 -3.787 -1.887 1.00 97.69 86 ARG A CA 1
ATOM 655 C C . ARG A 1 86 ? -15.009 -4.748 -2.369 1.00 97.69 86 ARG A C 1
ATOM 657 O O . ARG A 1 86 ? -14.161 -5.121 -1.555 1.00 97.69 86 ARG A O 1
ATOM 664 N N . PRO A 1 87 ? -14.988 -5.129 -3.660 1.00 97.94 87 PRO A N 1
ATOM 665 C CA . PRO A 1 87 ? -13.867 -5.860 -4.242 1.00 97.94 87 PRO A CA 1
ATOM 666 C C . PRO A 1 87 ? -12.575 -5.042 -4.166 1.00 97.94 87 PRO A C 1
ATOM 668 O O . PRO A 1 87 ? -12.581 -3.838 -4.434 1.00 97.94 87 PRO A O 1
ATOM 671 N N . VAL A 1 88 ? -11.475 -5.699 -3.813 1.00 97.75 88 VAL A N 1
ATOM 672 C CA . VAL A 1 88 ? -10.143 -5.100 -3.688 1.00 97.75 88 VAL A CA 1
ATOM 673 C C . VAL A 1 88 ? -9.084 -6.027 -4.287 1.00 97.75 88 VAL A C 1
ATOM 675 O O . VAL A 1 88 ? -9.229 -7.250 -4.258 1.00 97.75 88 VAL A O 1
ATOM 678 N N . ARG A 1 89 ? -8.015 -5.438 -4.831 1.00 98.06 89 ARG A N 1
ATOM 679 C CA . ARG A 1 89 ? -6.787 -6.163 -5.191 1.00 98.06 89 ARG A CA 1
ATOM 680 C C . ARG A 1 89 ? -5.996 -6.468 -3.918 1.00 98.06 89 ARG A C 1
ATOM 682 O O . ARG A 1 89 ? -6.026 -5.661 -2.989 1.00 98.06 89 ARG A O 1
ATOM 689 N N . CYS A 1 90 ? -5.358 -7.634 -3.852 1.00 94.69 90 CYS A N 1
ATOM 690 C CA . CYS A 1 90 ? -4.594 -8.089 -2.686 1.00 94.69 90 CYS A CA 1
ATOM 691 C C . CYS A 1 90 ? -3.386 -8.913 -3.135 1.00 94.69 90 CYS A C 1
ATOM 693 O O . CYS A 1 90 ? -3.510 -9.670 -4.096 1.00 94.69 90 CYS A O 1
ATOM 695 N N . ASN A 1 91 ? -2.282 -8.802 -2.401 1.00 89.44 91 ASN A N 1
ATOM 696 C CA . ASN A 1 91 ? -1.086 -9.636 -2.501 1.00 89.44 91 ASN A CA 1
ATOM 697 C C . ASN A 1 91 ? -1.071 -10.773 -1.470 1.00 89.44 91 ASN A C 1
ATOM 699 O O . ASN A 1 91 ? -1.872 -10.758 -0.500 1.00 89.44 91 ASN A O 1
#

Secondary structure (DSSP, 8-state):
-TTSS--S--SEEEEEEEGGGHHHHHHHHHHTT-EEEEEETTEEEEEETTEEEEEEEEEEETTEEEETTSPSSSB-SS--EEETTEEE---